Protein AF-A0A8H7NH95-F1 (afdb_monomer)

Mean predicted aligned error: 5.34 Å

InterPro domains:
  IPR010497 Epoxide hydrolase, N-terminal [PF06441] (16-70)
  IPR029058 Alpha/Beta hydrolase fold [G3DSA:3.40.50.1820] (1-70)
  IPR029058 Alpha/Beta hydrolase fold [SSF53474] (5-69)

Sequence (70 aa):
MAEYSRIPTAAQLQLENFQLHISEEKVDEFKRLLRLSK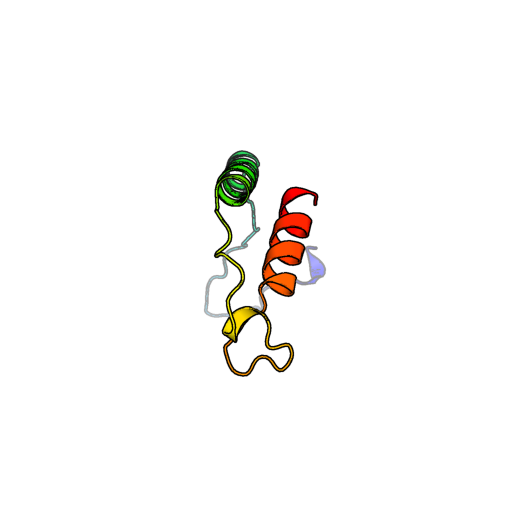LAPKTYESLQTDGRFGITHEWISKGKEYWENK

pLDDT: mean 93.13, std 7.68, range [53.09, 97.75]

Nearest PDB structures (foldseek):
  3g02-assembly1_B  TM=9.355E-01  e=1.239E-04  Aspergillus niger
  6ix2-assembly1_A  TM=9.550E-01  e=3.902E-04  Aspergillus usamii
  3g02-assembly1_A  TM=9.407E-01  e=3.648E-04  Aspergillus niger
  8xiz-assembly1_B  TM=9.524E-01  e=6.259E-04  Aspergillus usamii

Organism: Bionectria ochroleuca (NCBI:txid29856)

Foldseek 3Di:
DPPPPDDDPPDPDDDDDDDDDDDPVVLVVVLVVLVPDDQDDADPLLCDPVQPNHHHSVRVVVVSVVSNVD

Radius of gyration: 21.08 Å; Cα contacts (8 Å, |Δi|>4): 30; chains: 1; bounding box: 46×20×46 Å

Secondary structure (DSSP, 8-state):
-TTS-PPPTT--SPPPP------HHHHHHHHHHHHHPPPPPP-TGGG-TT-TTSS-HHHHHHHHHHHHH-

Solvent-accessible surface area (backbone atoms only — not comparable to full-atom values): 4740 Å² total; per-residue (Å²): 122,75,86,81,69,69,76,62,89,86,59,86,70,88,80,78,92,81,76,95,79,80,57,68,68,61,53,52,48,50,48,50,54,55,70,71,55,78,78,80,78,90,47,79,56,32,66,39,87,83,43,89,72,46,75,28,51,67,57,53,52,52,50,51,52,50,64,70,76,108

Structure (mmCIF, N/CA/C/O backbone):
data_AF-A0A8H7NH95-F1
#
_entry.id   AF-A0A8H7NH95-F1
#
loop_
_atom_site.group_PDB
_atom_site.id
_atom_site.type_symbol
_atom_site.label_atom_id
_atom_site.label_alt_id
_atom_site.label_comp_id
_atom_site.label_asym_id
_atom_site.label_entity_id
_atom_site.label_seq_id
_atom_site.pdbx_PDB_ins_code
_atom_site.Cartn_x
_atom_site.Cartn_y
_atom_site.Cartn_z
_atom_site.occupancy
_atom_site.B_iso_or_equiv
_atom_site.auth_seq_id
_atom_site.auth_comp_id
_atom_site.auth_asym_id
_atom_site.auth_atom_id
_atom_site.pdbx_PDB_model_num
ATOM 1 N N . MET A 1 1 ? -17.810 12.696 18.497 1.00 53.09 1 MET A N 1
ATOM 2 C CA . MET A 1 1 ? -17.844 11.256 18.145 1.00 53.09 1 MET A CA 1
ATOM 3 C C . MET A 1 1 ? -18.854 10.445 18.963 1.00 53.09 1 MET A C 1
ATOM 5 O O . MET A 1 1 ? -19.336 9.459 18.438 1.00 53.09 1 MET A O 1
ATOM 9 N N . ALA A 1 2 ? -19.241 10.847 20.182 1.00 62.97 2 ALA A N 1
ATOM 10 C CA . ALA A 1 2 ? -20.141 10.054 21.035 1.00 62.97 2 ALA A CA 1
ATOM 11 C C . ALA A 1 2 ? -21.602 9.905 20.544 1.00 62.97 2 ALA A C 1
ATOM 13 O O . ALA A 1 2 ? -22.298 9.000 20.998 1.00 62.97 2 ALA A O 1
ATOM 14 N N . GLU A 1 3 ? -22.089 10.764 19.641 1.00 73.56 3 GLU A N 1
ATOM 15 C CA . GLU A 1 3 ? -23.505 10.733 19.232 1.00 73.56 3 GLU A CA 1
ATOM 16 C C . GLU A 1 3 ? -23.892 9.517 18.381 1.00 73.56 3 GLU A C 1
ATOM 18 O O . GLU A 1 3 ? -25.017 9.039 18.498 1.00 73.56 3 GLU A O 1
ATOM 23 N N . TYR A 1 4 ? -22.966 8.965 17.593 1.00 87.00 4 TYR A N 1
ATOM 24 C CA . TYR A 1 4 ? -23.253 7.859 16.668 1.00 87.00 4 TYR A CA 1
ATOM 25 C C . TYR A 1 4 ? -22.791 6.484 17.176 1.00 87.00 4 TYR A C 1
ATOM 27 O O . TYR A 1 4 ? -23.012 5.480 16.509 1.00 87.00 4 TYR A O 1
ATOM 35 N N . SER A 1 5 ? -22.170 6.415 18.358 1.00 88.62 5 SER A N 1
ATOM 36 C CA . SER A 1 5 ? -21.646 5.168 18.945 1.00 88.62 5 SER A CA 1
ATOM 37 C C . SER A 1 5 ? -22.612 4.504 19.935 1.00 88.62 5 SER A C 1
ATOM 39 O O . SER A 1 5 ? -22.229 3.574 20.642 1.00 88.62 5 SER A O 1
ATOM 41 N N . ARG A 1 6 ? -23.859 4.988 20.040 1.00 89.88 6 ARG A N 1
ATOM 42 C CA . ARG A 1 6 ? -24.858 4.422 20.958 1.00 89.88 6 ARG A CA 1
ATOM 43 C C . ARG A 1 6 ? -25.327 3.060 20.457 1.00 89.88 6 ARG A C 1
ATOM 45 O O . ARG A 1 6 ? -25.926 2.956 19.391 1.00 89.88 6 ARG A O 1
ATOM 52 N N . ILE A 1 7 ? -25.092 2.031 21.263 1.00 88.06 7 ILE A N 1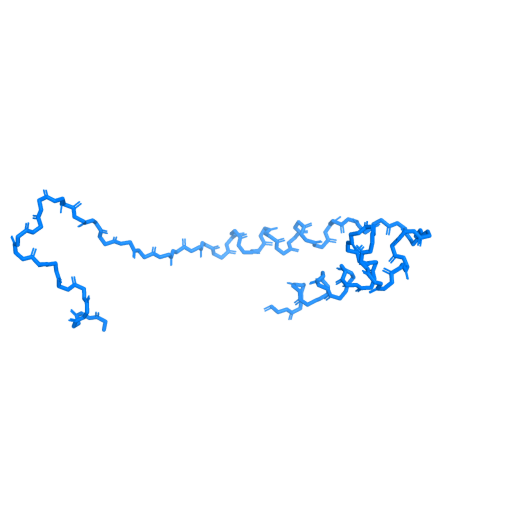
ATOM 53 C CA . ILE A 1 7 ? -25.529 0.668 20.968 1.00 88.06 7 ILE A CA 1
ATOM 54 C C . ILE A 1 7 ? -27.043 0.569 21.223 1.00 88.06 7 ILE A C 1
ATOM 56 O O . ILE A 1 7 ? -27.496 0.973 22.299 1.00 88.06 7 ILE A O 1
ATOM 60 N N . PRO A 1 8 ? -27.842 0.044 20.275 1.00 90.50 8 PRO A N 1
ATOM 61 C CA . PRO A 1 8 ? -29.264 -0.189 20.496 1.00 90.50 8 PRO A CA 1
ATOM 62 C C . PRO A 1 8 ? -29.503 -1.121 21.685 1.00 90.50 8 PRO A C 1
ATOM 64 O O . PRO A 1 8 ? -28.843 -2.146 21.821 1.00 90.50 8 PRO A O 1
ATOM 67 N N . THR A 1 9 ? -30.500 -0.816 22.513 1.00 88.81 9 THR A N 1
ATOM 68 C CA . THR A 1 9 ? -30.792 -1.578 23.741 1.00 88.81 9 THR A CA 1
ATOM 69 C C . THR A 1 9 ? -31.165 -3.042 23.477 1.00 88.81 9 THR A C 1
ATOM 71 O O . THR A 1 9 ? -30.974 -3.889 24.339 1.00 88.81 9 THR A O 1
ATOM 74 N N . ALA A 1 10 ? -31.677 -3.351 22.282 1.00 92.62 10 ALA A N 1
ATOM 75 C CA . ALA A 1 10 ? -32.016 -4.712 21.865 1.00 92.62 10 ALA A CA 1
ATOM 76 C C . ALA A 1 10 ? -30.805 -5.535 21.375 1.00 92.62 10 ALA A C 1
ATOM 78 O O . ALA A 1 10 ? -30.971 -6.695 20.998 1.00 92.62 10 ALA A O 1
ATOM 79 N N . ALA A 1 11 ? -29.602 -4.953 21.329 1.00 89.12 11 ALA A N 1
ATOM 80 C CA . ALA A 1 11 ? -28.408 -5.660 20.887 1.00 89.12 11 ALA A CA 1
ATOM 81 C C . ALA A 1 11 ? -28.038 -6.772 21.880 1.00 89.12 11 ALA A C 1
ATOM 83 O O . ALA A 1 11 ? -27.863 -6.536 23.072 1.00 89.12 11 ALA A O 1
ATOM 84 N N . GLN A 1 12 ? -27.906 -7.994 21.367 1.00 91.06 12 GLN A N 1
ATOM 85 C CA . GLN A 1 12 ? -27.535 -9.175 22.156 1.00 91.06 12 GLN A CA 1
ATOM 86 C C . GLN A 1 12 ? -26.017 -9.394 22.207 1.00 91.06 12 GLN A C 1
ATOM 88 O O . GLN A 1 12 ? -25.517 -10.089 23.087 1.00 91.06 12 GLN A O 1
ATOM 93 N N . LEU A 1 13 ? -25.283 -8.804 21.260 1.00 92.38 13 LEU A N 1
ATOM 94 C CA . LEU A 1 13 ? -23.830 -8.876 21.183 1.00 92.38 13 LEU A CA 1
ATOM 95 C C . LEU A 1 13 ? -23.204 -7.732 21.986 1.00 92.38 13 LEU A C 1
ATOM 97 O O . LEU A 1 13 ? -23.585 -6.573 21.816 1.00 92.38 13 LEU A O 1
ATOM 101 N N . GLN A 1 14 ? -22.209 -8.048 22.813 1.00 86.62 14 GLN A N 1
ATOM 102 C CA . GLN A 1 14 ? -21.369 -7.031 23.438 1.00 86.62 14 GLN A CA 1
ATOM 103 C C . GLN A 1 14 ? -20.387 -6.481 22.402 1.00 86.62 14 GLN A C 1
ATOM 105 O O . GLN A 1 14 ? -19.583 -7.224 21.845 1.00 86.62 14 GLN A O 1
ATOM 110 N N . LEU A 1 15 ? -20.488 -5.181 22.122 1.00 89.62 15 LEU A N 1
ATOM 111 C CA . LEU A 1 15 ? -19.592 -4.491 21.201 1.00 89.62 15 LEU A CA 1
ATOM 112 C C . LEU A 1 15 ? -18.473 -3.821 21.990 1.00 89.62 15 LEU A C 1
ATOM 114 O O . LEU A 1 15 ? -18.730 -3.089 22.946 1.00 89.62 15 LEU A O 1
ATOM 118 N N . GLU A 1 16 ? -17.242 -4.036 21.549 1.00 90.62 16 GLU A N 1
ATOM 119 C CA . GLU A 1 16 ? -16.080 -3.330 22.068 1.00 90.62 16 GLU A CA 1
ATOM 120 C C . GLU A 1 16 ? -15.763 -2.127 21.183 1.00 90.62 16 GLU A C 1
ATOM 122 O O . GLU A 1 16 ? -15.796 -2.202 19.951 1.00 90.62 16 GLU A O 1
ATOM 127 N N . ASN A 1 17 ? -15.446 -0.999 21.817 1.00 90.50 17 ASN A N 1
ATOM 128 C CA . ASN A 1 17 ? -14.981 0.168 21.085 1.00 90.50 17 ASN A CA 1
ATOM 129 C C . ASN A 1 17 ? -13.603 -0.125 20.500 1.00 90.50 17 ASN A C 1
ATOM 131 O O . ASN A 1 17 ? -12.647 -0.380 21.229 1.00 90.50 17 ASN A O 1
ATOM 135 N N . PHE A 1 18 ? -13.499 -0.019 19.182 1.00 93.81 18 PHE A N 1
ATOM 136 C CA . PHE A 1 18 ? -12.238 -0.136 18.475 1.00 93.81 18 PHE A CA 1
ATOM 137 C C . PHE A 1 18 ? -11.770 1.238 18.005 1.00 93.81 18 PHE A C 1
ATOM 139 O O . PHE A 1 18 ? -12.520 1.987 17.376 1.00 93.81 18 PHE A O 1
ATOM 146 N N . GLN A 1 19 ? -10.503 1.545 18.265 1.00 94.81 19 GLN A N 1
ATOM 147 C CA . GLN A 1 19 ? -9.819 2.690 17.686 1.00 94.81 19 GLN A CA 1
ATOM 148 C C . GLN A 1 19 ? -8.567 2.193 16.972 1.00 94.81 19 GLN A C 1
ATOM 150 O O . GLN A 1 19 ? -7.717 1.539 17.574 1.00 94.81 19 GLN A O 1
ATOM 155 N N . LEU A 1 20 ? -8.444 2.518 15.684 1.00 95.81 20 LEU A N 1
ATOM 156 C CA . LEU A 1 20 ? -7.237 2.210 14.932 1.00 95.81 20 LEU A CA 1
ATOM 157 C C . LEU A 1 20 ? -6.080 3.051 15.479 1.00 95.81 20 LEU A C 1
ATOM 159 O O . LEU A 1 20 ? -6.104 4.278 15.393 1.00 95.81 20 LEU A O 1
ATOM 163 N N . HIS A 1 21 ? -5.063 2.379 16.005 1.00 97.06 21 HIS A N 1
ATOM 164 C CA . HIS A 1 21 ? -3.819 3.003 16.426 1.00 97.06 21 HIS A CA 1
ATOM 165 C C . HIS A 1 21 ? -2.641 2.240 15.823 1.00 97.06 21 HIS A C 1
ATOM 167 O O . HIS A 1 21 ? -2.443 1.058 16.105 1.00 97.06 21 HIS A O 1
ATOM 173 N N . ILE A 1 22 ? -1.870 2.918 14.975 1.00 96.81 22 ILE A N 1
ATOM 174 C CA . ILE A 1 22 ? -0.636 2.397 14.387 1.00 96.81 22 ILE A CA 1
ATOM 175 C C . ILE A 1 22 ? 0.515 3.175 15.017 1.00 96.81 22 ILE A C 1
ATOM 177 O O . ILE A 1 22 ? 0.504 4.403 14.984 1.00 96.81 22 ILE A O 1
ATOM 181 N N . SER A 1 23 ? 1.484 2.470 15.603 1.00 97.75 23 SER A N 1
ATOM 182 C CA . SER A 1 23 ? 2.665 3.114 16.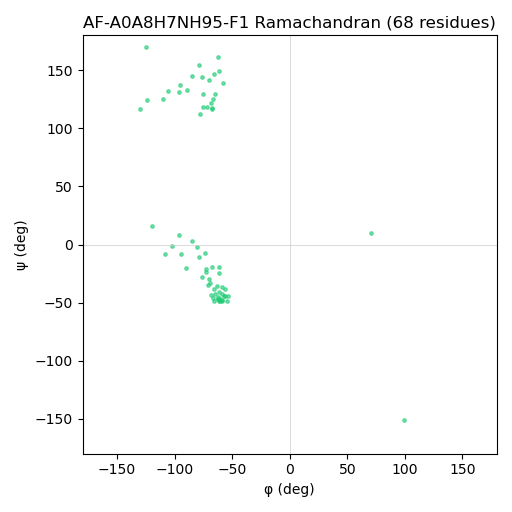176 1.00 97.75 23 SER A CA 1
ATOM 183 C C . SER A 1 23 ? 3.512 3.763 15.083 1.00 97.75 23 SER A C 1
ATOM 185 O O . SER A 1 23 ? 3.621 3.232 13.976 1.00 97.75 23 SER A O 1
ATOM 187 N N . GLU A 1 24 ? 4.155 4.885 15.408 1.00 97.12 24 GLU A N 1
ATOM 188 C CA . GLU A 1 24 ? 5.069 5.575 14.486 1.00 97.12 24 GLU A CA 1
ATOM 189 C C . GLU A 1 24 ? 6.1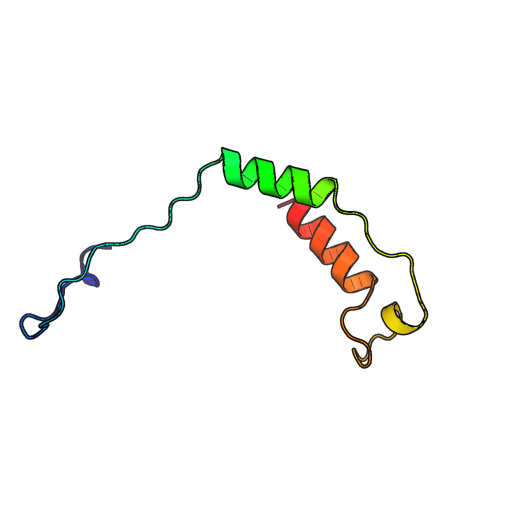85 4.642 13.995 1.00 97.12 24 GLU A C 1
ATOM 191 O O . GLU A 1 24 ? 6.485 4.613 12.807 1.00 97.12 24 GLU A O 1
ATOM 196 N N . GLU A 1 25 ? 6.695 3.773 14.874 1.00 97.75 25 GLU A N 1
ATOM 197 C CA . GLU A 1 25 ? 7.682 2.743 14.535 1.00 97.75 25 GLU A CA 1
ATOM 198 C C . GLU A 1 25 ? 7.244 1.856 13.358 1.00 97.75 25 GLU A C 1
ATOM 200 O O . GLU A 1 25 ? 8.030 1.616 12.443 1.00 97.75 25 GLU A O 1
ATOM 205 N N . LYS A 1 26 ? 5.982 1.403 13.336 1.00 97.69 26 LYS A N 1
ATOM 206 C CA . LYS A 1 26 ? 5.463 0.563 12.243 1.00 97.69 26 LYS A CA 1
ATOM 207 C C . LYS A 1 26 ? 5.331 1.340 10.938 1.00 97.69 26 LYS A C 1
ATOM 209 O O . LYS A 1 26 ? 5.510 0.772 9.861 1.00 97.69 26 LYS A O 1
ATOM 214 N N . VAL A 1 27 ? 5.016 2.632 11.018 1.00 96.12 27 VAL A N 1
ATOM 215 C CA . VAL A 1 27 ? 4.963 3.509 9.841 1.00 96.12 27 VAL A CA 1
ATOM 216 C C . VAL A 1 27 ? 6.370 3.722 9.279 1.00 96.12 27 VAL A C 1
ATOM 218 O O . VAL A 1 27 ? 6.574 3.619 8.068 1.00 96.12 27 VAL A O 1
ATOM 221 N N . ASP A 1 28 ? 7.354 3.947 10.146 1.00 96.06 28 ASP A N 1
ATOM 222 C CA . ASP A 1 28 ? 8.754 4.099 9.755 1.00 96.06 28 ASP A CA 1
ATOM 223 C C . ASP A 1 28 ? 9.327 2.812 9.158 1.00 96.06 28 ASP A C 1
ATOM 225 O O . ASP A 1 28 ? 10.015 2.851 8.133 1.00 96.06 28 ASP A O 1
ATOM 229 N N . GLU A 1 29 ? 9.023 1.664 9.762 1.00 97.19 29 GLU A N 1
ATOM 230 C CA . GLU A 1 29 ? 9.392 0.352 9.235 1.00 97.19 29 GLU A CA 1
ATOM 231 C C . GLU A 1 29 ? 8.804 0.140 7.837 1.00 97.19 29 GLU A C 1
ATOM 233 O O . GLU A 1 29 ? 9.542 -0.201 6.908 1.00 97.19 29 GLU A O 1
ATOM 238 N N . PHE A 1 30 ? 7.514 0.434 7.646 1.00 96.75 30 PHE A N 1
ATOM 239 C CA . PHE A 1 30 ? 6.874 0.375 6.333 1.00 96.75 30 PHE A CA 1
ATOM 240 C C . PHE A 1 30 ? 7.617 1.233 5.300 1.00 96.75 30 PHE A C 1
ATOM 242 O O . PHE A 1 30 ? 7.955 0.735 4.223 1.00 96.75 30 PHE A O 1
ATOM 249 N N . LYS A 1 31 ? 7.951 2.490 5.626 1.00 95.56 31 LYS A N 1
ATOM 250 C CA . LYS A 1 31 ? 8.692 3.373 4.707 1.00 95.56 31 LYS A CA 1
ATOM 251 C C . LYS A 1 31 ? 10.095 2.840 4.397 1.00 95.56 31 LYS A C 1
ATOM 253 O O . LYS A 1 31 ? 10.559 2.963 3.262 1.00 95.56 31 LYS A O 1
ATOM 258 N N . ARG A 1 32 ? 10.779 2.214 5.361 1.00 96.75 32 ARG A N 1
ATOM 259 C CA . ARG A 1 32 ? 12.091 1.574 5.139 1.00 96.75 32 ARG A CA 1
ATOM 260 C C . ARG A 1 32 ? 11.982 0.373 4.202 1.00 96.75 32 ARG A C 1
ATOM 262 O O . ARG A 1 32 ? 12.747 0.289 3.240 1.00 96.75 32 ARG A O 1
ATOM 269 N N . LEU A 1 33 ? 11.027 -0.524 4.446 1.00 97.50 33 LEU A N 1
ATOM 270 C CA . LEU A 1 33 ? 10.779 -1.693 3.597 1.00 97.50 33 LEU A CA 1
ATOM 271 C C . LEU A 1 33 ? 10.389 -1.275 2.179 1.00 97.50 33 LEU A C 1
ATOM 273 O O . LEU A 1 33 ? 10.893 -1.836 1.201 1.00 97.50 33 LEU A O 1
ATOM 277 N N . LEU A 1 34 ? 9.554 -0.243 2.062 1.00 96.81 34 LEU A N 1
ATOM 278 C CA . LEU A 1 34 ? 9.169 0.323 0.781 1.00 96.81 34 LEU A CA 1
ATOM 279 C C . LEU A 1 34 ? 10.395 0.819 0.014 1.00 96.81 34 LEU A C 1
ATOM 281 O O . LEU A 1 34 ? 10.571 0.405 -1.128 1.00 96.81 34 LEU A O 1
ATOM 285 N N . ARG A 1 35 ? 11.287 1.597 0.645 1.00 95.25 35 ARG A N 1
ATOM 286 C CA . ARG A 1 35 ? 12.536 2.088 0.028 1.00 95.25 35 ARG A CA 1
ATOM 287 C C . ARG A 1 35 ? 13.431 0.960 -0.475 1.00 95.25 35 ARG A C 1
ATOM 289 O O . ARG A 1 35 ? 13.908 1.022 -1.608 1.00 95.25 35 ARG A O 1
ATOM 296 N N . LEU A 1 36 ? 13.606 -0.090 0.326 1.00 97.19 36 LEU A N 1
ATOM 297 C CA . LEU A 1 36 ? 14.455 -1.241 -0.008 1.00 97.19 36 LEU A CA 1
ATOM 298 C C . LEU A 1 36 ? 13.857 -2.165 -1.081 1.00 97.19 36 LEU A C 1
ATOM 300 O O . LEU A 1 36 ? 14.594 -2.908 -1.734 1.00 97.19 36 LEU A O 1
ATOM 304 N N . SER A 1 37 ? 12.540 -2.125 -1.285 1.00 97.62 37 SER A N 1
ATOM 305 C CA . SER A 1 37 ? 11.855 -2.963 -2.270 1.00 97.62 37 SER A CA 1
ATOM 306 C C . SER A 1 37 ? 12.251 -2.570 -3.695 1.00 97.62 37 SER A C 1
ATOM 308 O O . SER A 1 37 ? 11.984 -1.453 -4.146 1.00 97.62 37 SER A O 1
ATOM 310 N N . LYS A 1 38 ? 12.893 -3.490 -4.420 1.00 97.06 38 LYS A N 1
ATOM 311 C CA . LYS A 1 38 ? 13.315 -3.279 -5.811 1.00 97.06 38 LYS A CA 1
ATOM 312 C C . LYS A 1 38 ? 12.121 -3.386 -6.757 1.00 97.06 38 LYS A C 1
ATOM 314 O O . LYS A 1 38 ? 11.249 -4.228 -6.564 1.00 97.06 38 LYS A O 1
ATOM 319 N N . LEU A 1 39 ? 12.119 -2.569 -7.807 1.00 96.69 39 LEU A N 1
ATOM 320 C CA . LEU A 1 39 ? 11.180 -2.726 -8.915 1.00 96.69 39 LEU A CA 1
ATOM 321 C C . LEU A 1 39 ? 11.725 -3.737 -9.925 1.00 96.69 39 LEU A C 1
ATOM 323 O O . LEU A 1 39 ? 12.936 -3.818 -10.145 1.00 96.69 39 LEU A O 1
ATOM 327 N N . ALA A 1 40 ? 10.820 -4.501 -10.533 1.00 95.88 40 ALA A N 1
ATOM 328 C CA . ALA A 1 40 ? 11.157 -5.351 -11.666 1.00 95.88 40 ALA A CA 1
ATOM 329 C C . ALA A 1 40 ? 11.672 -4.489 -12.837 1.00 95.88 40 ALA A C 1
ATOM 331 O O . ALA A 1 40 ? 11.246 -3.341 -12.972 1.00 95.88 40 ALA A O 1
ATOM 332 N N . PRO A 1 41 ? 12.570 -5.008 -13.692 1.00 96.94 41 PRO A N 1
ATOM 333 C CA . PRO A 1 41 ? 12.961 -4.300 -14.905 1.00 96.94 41 PRO A CA 1
ATOM 334 C C . PRO A 1 41 ? 11.752 -4.104 -15.831 1.00 96.94 41 PRO A C 1
ATOM 336 O O . PRO A 1 41 ? 10.751 -4.813 -15.736 1.00 96.94 41 PRO A O 1
ATOM 339 N N . LYS A 1 42 ? 11.857 -3.163 -16.771 1.00 97.25 42 LYS A N 1
ATOM 340 C CA . LYS A 1 42 ? 10.850 -2.999 -17.826 1.00 97.25 42 LYS A CA 1
ATOM 341 C C . LYS A 1 42 ? 10.834 -4.238 -18.726 1.00 97.25 42 LYS A C 1
ATOM 343 O O . LYS A 1 42 ? 11.876 -4.646 -19.234 1.00 97.25 42 LYS A O 1
ATOM 348 N N . THR A 1 43 ? 9.651 -4.794 -18.942 1.00 97.25 43 THR A N 1
ATOM 349 C CA . THR A 1 43 ? 9.392 -5.967 -19.792 1.00 97.25 43 THR A CA 1
ATOM 350 C C . THR A 1 43 ? 8.334 -5.638 -20.841 1.00 97.25 43 THR A C 1
ATOM 352 O O . THR A 1 43 ? 7.686 -4.596 -20.762 1.00 97.25 43 THR A O 1
ATOM 355 N N . TYR A 1 44 ? 8.127 -6.524 -21.816 1.00 97.00 44 TYR A N 1
ATOM 356 C CA . TYR A 1 44 ? 7.065 -6.351 -22.809 1.00 97.00 44 TYR A CA 1
ATOM 357 C C . TYR A 1 44 ? 5.683 -6.198 -22.151 1.00 97.00 44 TYR A C 1
ATOM 359 O O . TYR A 1 44 ? 4.916 -5.307 -22.513 1.00 97.00 44 TYR A O 1
ATOM 367 N N . GLU A 1 45 ? 5.393 -7.031 -21.155 1.00 97.44 45 GLU A N 1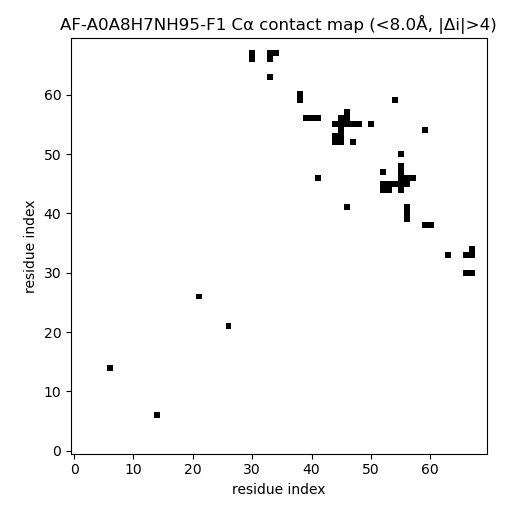
ATOM 368 C CA . GLU A 1 45 ? 4.121 -7.099 -20.439 1.00 97.44 45 GLU A CA 1
ATOM 369 C C . GLU A 1 45 ? 3.859 -5.830 -19.628 1.00 97.44 45 GLU A C 1
ATOM 371 O O . GLU A 1 45 ? 2.780 -5.249 -19.701 1.00 97.44 45 GLU A O 1
ATOM 376 N N . SER A 1 46 ? 4.873 -5.362 -18.897 1.00 96.25 46 SER A N 1
ATOM 377 C CA . SER A 1 46 ? 4.758 -4.203 -18.003 1.00 96.25 46 SER A CA 1
ATOM 378 C C . SER A 1 46 ? 4.684 -2.856 -18.733 1.00 96.25 46 SER A C 1
ATOM 380 O O . SER A 1 46 ? 4.437 -1.827 -18.096 1.00 96.25 46 SER A O 1
ATOM 382 N N . LEU A 1 47 ? 4.876 -2.849 -20.055 1.00 96.69 47 LEU A N 1
ATOM 383 C CA . LEU A 1 47 ? 4.693 -1.686 -20.926 1.00 96.69 47 LEU A CA 1
ATOM 384 C C . LEU A 1 47 ? 3.299 -1.633 -21.575 1.00 96.69 47 LEU A C 1
ATOM 386 O O . LEU A 1 47 ? 2.969 -0.621 -22.191 1.00 96.69 47 LEU A O 1
ATOM 390 N N . GLN A 1 48 ? 2.47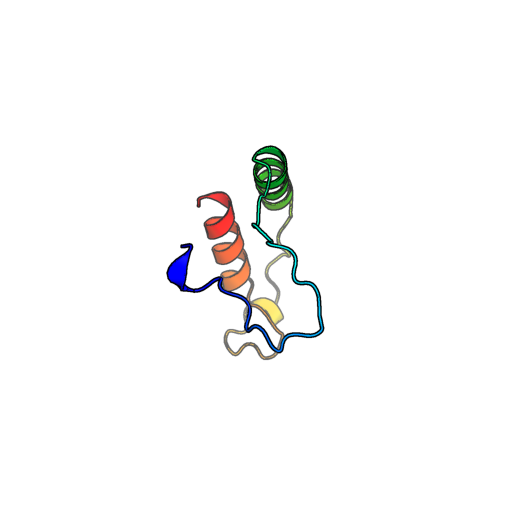6 -2.680 -21.443 1.00 96.19 48 GLN A N 1
ATOM 391 C CA . GLN A 1 48 ? 1.125 -2.690 -22.010 1.00 96.19 48 GLN A CA 1
ATOM 392 C C . GLN A 1 48 ? 0.168 -1.869 -21.140 1.00 96.19 48 GLN A C 1
ATOM 394 O O . GLN A 1 48 ? -0.152 -2.242 -20.013 1.00 96.19 48 GLN A O 1
ATOM 399 N N . THR A 1 49 ? -0.306 -0.740 -21.664 1.00 93.56 49 THR A N 1
ATOM 400 C CA . THR A 1 49 ? -1.145 0.218 -20.920 1.00 93.56 49 THR A CA 1
ATOM 401 C C . THR A 1 49 ? -2.608 -0.189 -20.798 1.00 93.56 49 THR A C 1
ATOM 403 O O . THR A 1 49 ? -3.345 0.402 -20.015 1.00 93.56 49 THR A O 1
ATOM 406 N N . ASP A 1 50 ? -3.037 -1.207 -21.534 1.00 93.00 50 ASP A N 1
ATOM 407 C CA . ASP A 1 50 ? -4.398 -1.737 -21.473 1.00 93.00 50 ASP A CA 1
ATOM 408 C C . ASP A 1 50 ? -4.610 -2.764 -20.353 1.00 93.00 50 ASP A C 1
ATOM 410 O O . ASP A 1 50 ? -5.696 -3.327 -20.224 1.00 93.00 50 ASP A O 1
ATOM 414 N N . GLY A 1 51 ? -3.578 -3.014 -19.540 1.00 89.69 51 GLY A N 1
ATOM 415 C CA . GLY A 1 51 ? -3.669 -3.845 -18.343 1.00 89.69 51 GLY A CA 1
ATOM 416 C C . GLY A 1 51 ? -3.860 -5.335 -18.618 1.00 89.69 51 GLY A C 1
ATOM 417 O O . GLY A 1 51 ? -4.094 -6.097 -17.680 1.00 89.69 51 GLY A O 1
ATOM 418 N N . ARG A 1 52 ? -3.723 -5.788 -19.873 1.00 95.12 52 ARG A N 1
ATOM 419 C CA . ARG A 1 52 ? -3.953 -7.195 -20.251 1.00 95.12 52 ARG A CA 1
ATOM 420 C C . ARG A 1 52 ? -3.016 -8.191 -19.548 1.00 95.12 52 ARG A C 1
ATOM 422 O O . ARG A 1 52 ? -3.317 -9.378 -19.495 1.00 95.12 52 ARG A O 1
ATOM 429 N N . PHE A 1 53 ? -1.894 -7.705 -19.012 1.00 96.00 53 PHE A N 1
ATOM 430 C CA . PHE A 1 53 ? -0.898 -8.490 -18.274 1.00 96.00 53 PHE A CA 1
ATOM 431 C C . PHE A 1 53 ? -0.703 -8.019 -16.821 1.00 96.00 53 PHE A C 1
ATOM 433 O O . PHE A 1 53 ? 0.278 -8.387 -16.177 1.00 96.00 53 PHE A O 1
ATOM 440 N N . GLY A 1 54 ? -1.633 -7.219 -16.291 1.00 95.81 54 GLY A N 1
ATOM 441 C CA . GLY A 1 54 ? -1.573 -6.682 -14.932 1.00 95.81 54 GLY A CA 1
ATOM 442 C C . GLY A 1 54 ? -1.056 -5.245 -14.865 1.00 95.81 54 GLY A C 1
ATOM 443 O O . GLY A 1 54 ? -1.273 -4.446 -15.776 1.00 95.81 54 GLY A O 1
ATOM 444 N N . ILE A 1 55 ? -0.426 -4.895 -13.740 1.00 97.00 55 ILE A N 1
ATOM 445 C CA . ILE A 1 55 ? 0.038 -3.527 -13.479 1.00 97.00 55 ILE A CA 1
ATOM 446 C C . ILE A 1 55 ? 1.217 -3.147 -14.377 1.00 97.00 55 ILE A C 1
ATOM 448 O O . ILE A 1 55 ? 2.127 -3.941 -14.619 1.00 97.00 55 ILE A O 1
ATOM 452 N N . THR A 1 56 ? 1.232 -1.895 -14.828 1.00 97.56 56 THR A N 1
ATOM 453 C CA . THR A 1 56 ? 2.343 -1.377 -15.626 1.00 97.56 56 THR A CA 1
ATOM 454 C C . THR A 1 56 ? 3.531 -1.014 -14.744 1.00 97.56 56 THR A C 1
ATOM 456 O O . THR A 1 56 ? 3.384 -0.649 -13.572 1.00 97.56 56 THR A O 1
ATOM 459 N N . HIS A 1 57 ? 4.727 -1.042 -15.333 1.00 97.12 57 HIS A N 1
ATOM 460 C CA . HIS A 1 57 ? 5.929 -0.549 -14.666 1.00 97.12 57 HIS A CA 1
ATOM 461 C C . HIS A 1 57 ? 5.769 0.933 -14.286 1.00 97.12 57 HIS A C 1
ATOM 463 O O . HIS A 1 57 ? 6.226 1.358 -13.231 1.00 97.12 57 HIS A O 1
ATOM 469 N N . GLU A 1 58 ? 5.108 1.734 -15.124 1.00 97.25 58 GLU A N 1
ATOM 470 C CA . GLU A 1 58 ? 4.853 3.145 -14.825 1.00 97.25 58 GLU A CA 1
ATOM 471 C C . GLU A 1 58 ? 3.978 3.317 -13.577 1.00 97.25 58 GLU A C 1
ATOM 473 O O . GLU A 1 58 ? 4.312 4.113 -12.697 1.00 97.25 58 GLU A O 1
ATOM 478 N N . TRP A 1 59 ? 2.883 2.557 -13.479 1.00 97.12 59 TRP A N 1
ATOM 479 C CA . TRP A 1 59 ? 1.951 2.648 -12.359 1.00 97.12 59 TRP A CA 1
ATOM 480 C C . TRP A 1 59 ? 2.630 2.290 -11.034 1.00 97.12 59 TRP A C 1
ATOM 482 O O . TRP A 1 59 ? 2.527 3.047 -10.068 1.00 97.12 59 TRP A O 1
ATOM 492 N N . ILE A 1 60 ? 3.391 1.189 -10.997 1.00 97.12 60 ILE A N 1
ATOM 493 C CA . ILE A 1 60 ? 4.065 0.759 -9.765 1.00 97.12 60 ILE A CA 1
ATOM 494 C C . 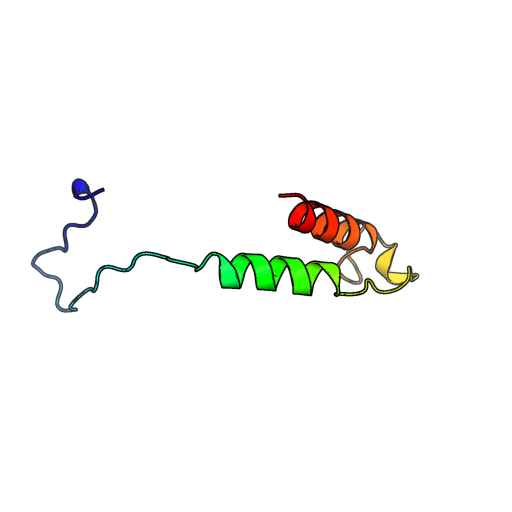ILE A 1 60 ? 5.225 1.6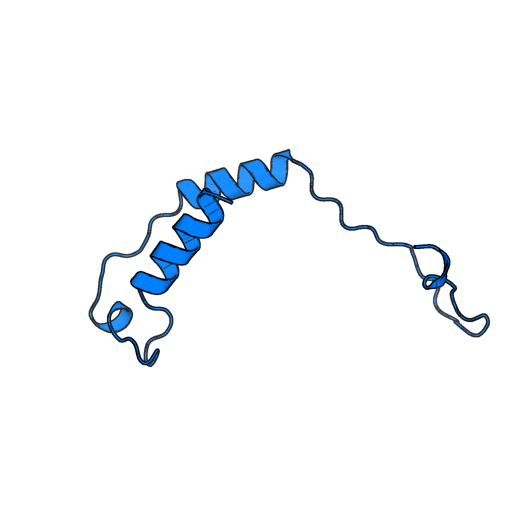84 -9.378 1.00 97.12 60 ILE A C 1
ATOM 496 O O . ILE A 1 60 ? 5.422 1.939 -8.191 1.00 97.12 60 ILE A O 1
ATOM 500 N N . SER A 1 61 ? 5.957 2.245 -10.352 1.00 96.94 61 SER A N 1
ATOM 501 C CA . SER A 1 61 ? 6.998 3.244 -10.078 1.00 96.94 61 SER A CA 1
ATOM 502 C C . SER A 1 61 ? 6.417 4.499 -9.429 1.00 96.94 61 SER A C 1
ATOM 504 O O . SER A 1 61 ? 6.918 4.925 -8.390 1.00 96.94 61 SER A O 1
ATOM 506 N N . LYS A 1 62 ? 5.330 5.047 -9.988 1.00 97.19 62 LYS A N 1
ATOM 507 C CA . LYS A 1 62 ? 4.656 6.229 -9.427 1.00 97.19 62 LYS A CA 1
ATOM 508 C C . LYS A 1 62 ? 4.018 5.938 -8.069 1.00 97.19 62 LYS A C 1
ATOM 510 O O . LYS A 1 62 ? 4.072 6.779 -7.179 1.00 97.19 62 LYS A O 1
ATOM 515 N N . GLY A 1 63 ? 3.436 4.750 -7.890 1.00 97.06 63 GLY A N 1
ATOM 516 C CA . GLY A 1 63 ? 2.863 4.326 -6.609 1.00 97.06 63 GLY A CA 1
ATOM 517 C C . GLY A 1 63 ? 3.913 4.247 -5.499 1.00 97.06 63 GLY A C 1
ATOM 518 O O . GLY A 1 63 ? 3.701 4.782 -4.412 1.00 97.06 63 GLY A O 1
ATOM 519 N N . LYS A 1 64 ? 5.077 3.652 -5.794 1.00 96.50 64 LYS A N 1
ATOM 520 C CA . LYS A 1 64 ? 6.215 3.609 -4.864 1.00 96.50 64 LYS A CA 1
ATOM 521 C C . LYS A 1 64 ? 6.703 5.018 -4.516 1.00 96.50 64 LYS A C 1
ATOM 523 O O . LYS A 1 64 ? 6.818 5.330 -3.337 1.00 96.50 64 LYS A O 1
ATOM 528 N N . GLU A 1 65 ? 6.913 5.881 -5.511 1.00 96.19 65 GLU A N 1
ATOM 529 C CA . GLU A 1 65 ? 7.330 7.275 -5.294 1.00 96.19 65 GLU A CA 1
ATOM 530 C C . GLU A 1 65 ? 6.323 8.060 -4.436 1.00 96.19 65 GLU A C 1
ATOM 532 O O . GLU A 1 65 ? 6.711 8.797 -3.528 1.00 96.19 65 GLU A O 1
ATOM 537 N N . TYR A 1 66 ? 5.024 7.880 -4.687 1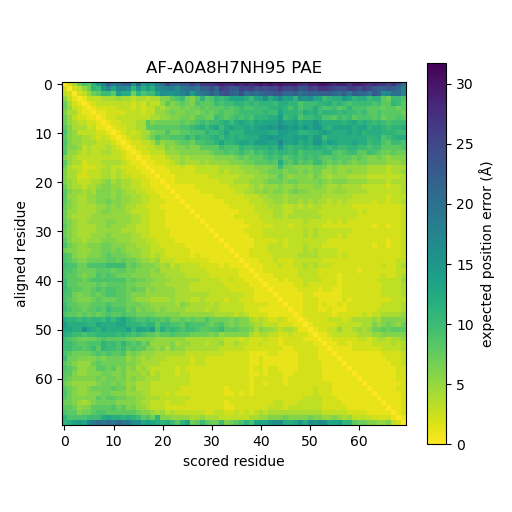.00 96.56 66 TYR A N 1
ATOM 538 C CA . TYR A 1 66 ? 3.968 8.518 -3.908 1.00 96.56 66 TYR A CA 1
ATOM 539 C C . TYR A 1 66 ? 4.022 8.099 -2.435 1.00 96.56 66 TYR A C 1
ATOM 541 O O . TYR A 1 66 ? 3.967 8.954 -1.553 1.00 96.56 66 TYR A O 1
ATOM 549 N N . TRP A 1 67 ? 4.157 6.800 -2.158 1.00 95.69 67 TRP A N 1
ATOM 550 C CA . TRP A 1 67 ? 4.210 6.283 -0.789 1.00 95.69 67 TRP A CA 1
ATOM 551 C C . TRP A 1 67 ? 5.528 6.580 -0.059 1.00 95.69 67 TRP A C 1
ATOM 553 O O . TRP A 1 67 ? 5.538 6.623 1.168 1.00 95.69 67 TRP A O 1
ATOM 563 N N . GLU A 1 68 ? 6.632 6.806 -0.772 1.00 92.56 68 GLU A N 1
ATOM 564 C CA . GLU A 1 68 ? 7.908 7.191 -0.154 1.00 92.56 68 GLU A CA 1
ATOM 565 C C . GLU A 1 68 ? 7.941 8.662 0.294 1.00 92.56 68 GLU A C 1
ATOM 567 O O . GLU A 1 68 ? 8.654 8.985 1.251 1.00 92.56 68 GLU A O 1
ATOM 572 N N . ASN A 1 69 ? 7.175 9.531 -0.377 1.00 89.62 69 ASN A N 1
ATOM 573 C CA . ASN A 1 69 ? 7.217 10.989 -0.201 1.00 89.62 69 ASN A CA 1
ATOM 574 C C . ASN A 1 69 ? 5.994 11.590 0.515 1.00 89.62 69 ASN A C 1
ATOM 576 O O . ASN A 1 69 ? 5.992 12.784 0.818 1.00 89.62 69 ASN A O 1
ATOM 580 N N . LYS A 1 70 ? 4.953 10.795 0.768 1.00 73.44 70 LYS A N 1
ATOM 581 C CA . LYS A 1 70 ? 3.777 11.173 1.568 1.00 73.44 70 LYS A CA 1
ATOM 582 C C . LYS A 1 70 ? 3.900 10.633 2.991 1.00 73.44 70 LYS A C 1
ATOM 584 O O . LYS A 1 70 ? 3.381 11.299 3.906 1.00 73.44 70 LYS A O 1
#